Protein AF-A0A936JXN0-F1 (afdb_monomer)

Sequence (140 aa):
MKVDLNNTLEQLDKQDWGEPEYDSYLVKTCHQLRKKTLKDFTIEDLRIMIGQNINLEFLIPLAIEKLKEDILAEGNYYEGDLLNNVLNSEKQYWLSNKTNWQTVCKLFDQNIIRLKEFDTTNEIKSTWFENFKIFTELNP

Solvent-accessible surface area (backbone atoms only — not comparable to full-atom values): 8070 Å² total; per-residue (Å²): 134,86,80,66,43,83,40,23,53,33,69,72,73,68,54,85,78,76,75,70,90,54,92,49,70,66,52,46,48,52,57,52,53,31,72,37,37,53,70,74,57,47,55,40,53,50,30,55,36,35,62,67,55,50,62,48,89,66,46,49,65,54,50,51,56,47,40,70,76,33,64,51,39,47,42,90,84,45,74,23,45,33,48,47,25,64,49,68,34,59,65,70,56,46,67,76,34,54,72,60,44,54,48,52,53,50,52,50,64,77,37,47,64,59,61,70,68,51,95,66,57,68,66,60,44,49,48,50,55,52,38,45,52,59,46,55,64,68,66,122

Nearest PDB structures (foldseek):
  5j5v-assembly2_F  TM=7.865E-01  e=3.272E-03  Escherichia coli 536
  2qtu-assembly1_A  TM=3.443E-01  e=4.410E+00  Homo sapiens
  2z4b-assembly1_A  TM=3.648E-01  e=6.897E+00  Homo sapiens
  2jj3-assembly1_A  TM=3.675E-01  e=7.618E+00  Homo sapiens

Radius of gyration: 15.26 Å; Cα contacts (8 Å, |Δi|>4): 144; chains: 1; bounding box: 41×26×39 Å

Mean predicted aligned error: 3.15 Å

Foldseek 3Di:
DDDDQQDALCRVVVDDPDDQPDPDPLSNLLNVRSRDGNVPDALQSLLSCLLVLHPCVPRLVVLLVVCVVPCQRDHPPGRNSSVLSSLVGDLVVCLVCVVSLVSNLVSCVVCVVVLVPPPDDPVVSVSNVVSSVVSVVSDD

Secondary structure (DSSP, 8-state):
----TTSBHHHHH-----S-SS--HHHHHHHHHHTSBGGG--HHHHHHHHHTT-SHHHHHHHHHHHHHH-TT-B-SSSBTHHHHHHHHS-HHHHHH-HHHHHHHHHHHHHTHHHHHHSSS-HHHHHHHHHHHHHHHTT--

pLDDT: mean 95.49, std 6.0, range [52.44, 98.69]

Structure (mmCIF, N/CA/C/O backbone):
data_AF-A0A936JXN0-F1
#
_entry.id   AF-A0A936JXN0-F1
#
loop_
_atom_site.group_PDB
_atom_site.id
_atom_site.type_symbol
_atom_site.label_atom_id
_atom_site.label_alt_id
_atom_site.label_comp_id
_atom_site.label_asym_id
_atom_site.label_entity_id
_atom_site.label_seq_id
_atom_site.pdbx_PDB_ins_code
_atom_site.Cartn_x
_atom_site.Cartn_y
_atom_site.Cartn_z
_atom_site.occupancy
_atom_site.B_iso_or_equiv
_atom_site.auth_seq_id
_atom_site.auth_comp_id
_atom_site.auth_asym_id
_atom_site.auth_atom_id
_atom_site.pdbx_PDB_model_num
ATOM 1 N N . MET A 1 1 ? 3.089 -4.329 17.789 1.00 52.44 1 MET A N 1
ATOM 2 C CA . MET A 1 1 ? 1.787 -4.844 18.271 1.00 52.44 1 MET A CA 1
ATOM 3 C C . MET A 1 1 ? 1.195 -5.698 17.162 1.00 52.44 1 MET A C 1
ATOM 5 O O . MET A 1 1 ? 1.310 -5.295 16.014 1.00 52.44 1 MET A O 1
ATOM 9 N N . LYS A 1 2 ? 0.648 -6.881 17.460 1.00 68.88 2 LYS A N 1
ATOM 10 C CA . LYS A 1 2 ? -0.028 -7.702 16.445 1.00 68.88 2 LYS A CA 1
ATOM 11 C C . LYS A 1 2 ? -1.466 -7.191 16.327 1.00 68.88 2 LYS A C 1
ATOM 13 O O . LYS A 1 2 ? -2.176 -7.208 17.326 1.00 68.88 2 LYS A O 1
ATOM 18 N N . VAL A 1 3 ? -1.846 -6.673 15.161 1.00 83.12 3 VAL A N 1
ATOM 19 C CA . VAL A 1 3 ? -3.219 -6.216 14.896 1.00 83.12 3 VAL A CA 1
ATOM 20 C C . VAL A 1 3 ? -4.136 -7.440 14.853 1.00 83.12 3 VAL A C 1
ATOM 22 O O . VAL A 1 3 ? -3.798 -8.432 14.204 1.00 83.12 3 VAL A O 1
ATOM 25 N N . ASP A 1 4 ? -5.264 -7.398 15.566 1.00 90.69 4 ASP A N 1
ATOM 26 C CA . ASP A 1 4 ? -6.294 -8.435 15.456 1.00 90.69 4 ASP A CA 1
ATOM 27 C C . ASP A 1 4 ? -7.124 -8.182 14.199 1.00 90.69 4 ASP A C 1
ATOM 29 O O . ASP A 1 4 ? -7.851 -7.193 14.106 1.00 90.69 4 ASP A O 1
ATOM 33 N N . LEU A 1 5 ? -7.002 -9.083 13.225 1.00 92.69 5 LEU A N 1
ATOM 34 C CA . LEU A 1 5 ? -7.662 -8.947 11.931 1.00 92.69 5 LEU A CA 1
ATOM 35 C C . LEU A 1 5 ? -9.182 -9.165 12.005 1.00 92.69 5 LEU A C 1
ATOM 37 O O . LEU A 1 5 ? -9.882 -8.864 11.042 1.00 92.69 5 LEU A O 1
ATOM 41 N N . ASN A 1 6 ? -9.712 -9.682 13.120 1.00 96.19 6 ASN A N 1
ATOM 42 C CA . ASN A 1 6 ? -11.159 -9.798 13.312 1.00 96.19 6 ASN A CA 1
ATOM 43 C C . ASN A 1 6 ? -11.813 -8.479 13.732 1.00 96.19 6 ASN A C 1
ATOM 45 O O . ASN A 1 6 ? -13.038 -8.385 13.676 1.00 96.19 6 ASN A O 1
ATOM 49 N N . ASN A 1 7 ? -11.021 -7.478 14.122 1.00 95.50 7 ASN A N 1
ATOM 50 C CA . ASN A 1 7 ? -11.540 -6.160 14.449 1.00 95.50 7 ASN A CA 1
ATOM 51 C C . ASN A 1 7 ? -11.724 -5.305 13.191 1.00 95.50 7 ASN A C 1
ATOM 53 O O . ASN A 1 7 ? -11.060 -5.496 12.167 1.00 95.50 7 ASN A O 1
ATOM 57 N N . THR A 1 8 ? -12.627 -4.338 13.291 1.00 97.12 8 THR A N 1
ATOM 58 C CA . THR A 1 8 ? -12.785 -3.239 12.336 1.00 97.12 8 THR A CA 1
ATOM 59 C C . THR A 1 8 ? -11.868 -2.072 12.713 1.00 97.12 8 THR A C 1
ATOM 61 O O . THR A 1 8 ? -11.355 -2.015 13.833 1.00 97.12 8 THR A O 1
ATOM 64 N N . LEU A 1 9 ? -11.666 -1.109 11.810 1.00 96.69 9 LEU A N 1
ATOM 65 C CA . LEU A 1 9 ? -10.896 0.097 12.144 1.00 96.69 9 LEU A CA 1
ATOM 66 C C . LEU A 1 9 ? -11.561 0.908 13.259 1.00 96.69 9 LEU A C 1
ATOM 68 O O . LEU A 1 9 ? -10.872 1.342 14.175 1.00 96.69 9 LEU A O 1
ATOM 72 N N . GLU A 1 10 ? -12.890 1.023 13.222 1.00 95.94 10 GLU A N 1
ATOM 73 C CA . GLU A 1 10 ? -13.690 1.697 14.253 1.00 95.94 10 GLU A CA 1
ATOM 74 C C . GLU A 1 10 ? -13.483 1.082 15.647 1.00 95.94 10 GLU A C 1
ATOM 76 O O . GLU A 1 10 ? -13.381 1.787 16.649 1.00 95.94 10 GLU A O 1
ATOM 81 N N . GLN A 1 11 ? -13.358 -0.245 15.730 1.00 95.50 11 GLN A N 1
ATOM 82 C CA . GLN A 1 11 ? -13.068 -0.929 16.992 1.00 95.50 11 GLN A CA 1
ATOM 83 C C . GLN A 1 11 ? -11.622 -0.711 17.458 1.00 95.50 11 GLN A C 1
ATOM 85 O O . GLN A 1 11 ? -11.366 -0.651 18.663 1.00 95.50 11 GLN A O 1
ATOM 90 N N . LEU A 1 12 ? -10.676 -0.619 16.520 1.00 94.38 12 LEU A N 1
ATOM 91 C CA . LEU A 1 12 ? -9.252 -0.465 16.814 1.00 94.38 12 LEU A CA 1
ATOM 92 C C . LEU A 1 12 ? -8.907 0.948 17.294 1.00 94.38 12 LEU A C 1
ATOM 94 O O . LEU A 1 12 ? -8.191 1.082 18.288 1.00 94.38 12 LEU A O 1
ATOM 98 N N . ASP A 1 13 ? -9.426 1.982 16.631 1.00 93.31 13 ASP A N 1
ATOM 99 C CA . ASP A 1 13 ? -9.201 3.380 17.021 1.00 93.31 13 ASP A CA 1
ATOM 100 C C . ASP A 1 13 ? -10.246 3.926 18.005 1.00 93.31 13 ASP A C 1
ATOM 102 O O . ASP A 1 13 ? -10.029 4.980 18.606 1.00 93.31 13 ASP A O 1
ATOM 106 N N . LYS A 1 14 ? -11.335 3.177 18.233 1.00 93.88 14 LYS A N 1
ATOM 107 C CA . LYS A 1 14 ? -12.450 3.526 19.127 1.00 93.88 14 LYS A CA 1
ATOM 108 C C . LYS A 1 14 ? -13.157 4.824 18.724 1.00 93.88 14 LYS A C 1
ATOM 110 O O . LYS A 1 14 ? -13.667 5.534 19.592 1.00 93.88 14 LYS A O 1
ATOM 115 N N . GLN A 1 15 ? -13.180 5.141 17.430 1.00 93.56 15 GLN A N 1
ATOM 116 C CA . GLN A 1 15 ? -13.836 6.329 16.891 1.00 93.56 15 GLN A CA 1
ATOM 117 C C . GLN A 1 15 ? -15.027 5.964 16.008 1.00 93.56 15 GLN A C 1
ATOM 119 O O . GLN A 1 15 ? -14.855 5.554 14.859 1.00 93.56 15 GLN A O 1
ATOM 124 N N . ASP A 1 16 ? -16.233 6.216 16.510 1.00 91.94 16 ASP A N 1
ATOM 125 C CA . ASP A 1 16 ? -17.451 6.178 15.701 1.00 91.94 16 ASP A CA 1
ATOM 126 C C . ASP A 1 16 ? -17.561 7.469 14.874 1.00 91.94 16 ASP A C 1
ATOM 128 O O . ASP A 1 16 ? -17.644 8.570 15.420 1.00 91.94 16 ASP A O 1
ATOM 132 N N . TRP A 1 17 ? -17.516 7.329 13.549 1.00 92.31 17 TRP A N 1
ATOM 133 C CA . TRP A 1 17 ? -17.672 8.447 12.609 1.00 92.31 17 TRP A CA 1
ATOM 13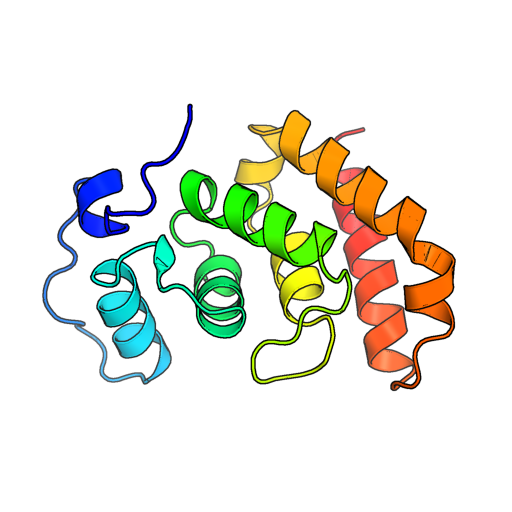4 C C . TRP A 1 17 ? -19.143 8.761 12.307 1.00 92.31 17 TRP A C 1
ATOM 136 O O . TRP A 1 17 ? -19.424 9.738 11.617 1.00 92.31 17 TRP A O 1
ATOM 146 N N . GLY A 1 18 ? -20.080 7.941 12.787 1.00 90.31 18 GLY A N 1
ATOM 147 C CA . GLY A 1 18 ? -21.493 8.053 12.467 1.00 90.31 18 GLY A CA 1
ATOM 148 C C . GLY A 1 18 ? -21.782 7.864 10.975 1.00 90.31 18 GLY A C 1
ATOM 149 O O . GLY A 1 18 ? -21.051 7.191 10.234 1.00 90.31 18 GLY A O 1
ATOM 150 N N . GLU A 1 19 ? -22.892 8.452 10.537 1.00 88.62 19 GLU A N 1
ATOM 151 C CA . GLU A 1 19 ? -23.274 8.479 9.128 1.00 88.62 19 GLU A CA 1
ATOM 152 C C . GLU A 1 19 ? -22.474 9.549 8.367 1.00 88.62 19 GLU A C 1
ATOM 154 O O . GLU A 1 19 ? -22.201 10.619 8.913 1.00 88.62 19 GLU A O 1
ATOM 159 N N . PRO A 1 20 ? -22.086 9.286 7.108 1.00 89.19 20 PRO A N 1
ATOM 160 C CA . PRO A 1 20 ? -21.332 10.241 6.310 1.00 89.19 20 PRO A CA 1
ATOM 161 C C . PRO A 1 20 ? -22.137 11.522 6.066 1.00 89.19 20 PRO A C 1
ATOM 163 O O . PRO A 1 20 ? -23.244 11.484 5.533 1.00 89.19 20 PRO A O 1
ATOM 166 N N . GLU A 1 21 ? -21.546 12.670 6.399 1.00 83.62 21 GLU A N 1
ATOM 167 C CA . GLU A 1 21 ? -22.161 13.988 6.171 1.00 83.62 21 GLU A CA 1
ATOM 168 C C . GLU A 1 21 ? -22.202 14.372 4.683 1.00 83.62 21 GLU A C 1
ATOM 170 O O . GLU A 1 21 ? -23.050 15.155 4.254 1.00 83.62 21 GLU A O 1
ATOM 175 N N . TYR A 1 22 ? -21.290 13.812 3.882 1.00 83.69 22 TYR A N 1
ATOM 176 C CA . TYR A 1 22 ? -21.164 14.093 2.455 1.00 83.69 22 TYR A CA 1
ATOM 177 C C . TYR A 1 22 ? -21.586 12.896 1.611 1.00 83.69 22 TYR A C 1
ATOM 179 O O . TYR A 1 22 ? -21.174 11.761 1.847 1.00 83.69 22 TYR A O 1
ATOM 187 N N . ASP A 1 23 ? -22.327 13.172 0.538 1.00 83.94 23 ASP A N 1
ATOM 188 C CA . ASP A 1 23 ? -22.908 12.132 -0.314 1.00 83.94 23 ASP A CA 1
ATOM 189 C C . ASP A 1 23 ? -21.925 11.530 -1.339 1.00 83.94 23 ASP A C 1
ATOM 191 O O . ASP A 1 23 ? -22.315 10.737 -2.200 1.00 83.94 23 ASP A O 1
ATOM 195 N N . SER A 1 24 ? -20.639 11.892 -1.269 1.00 93.06 24 SER A N 1
ATOM 196 C CA . SER A 1 24 ? -19.648 11.428 -2.238 1.00 93.06 24 SER A CA 1
ATOM 197 C C . SER A 1 24 ? -19.386 9.929 -2.089 1.00 93.06 24 SER A C 1
ATOM 199 O O . SER A 1 24 ? -19.346 9.380 -0.985 1.00 93.06 24 SER A O 1
ATOM 201 N N . TYR A 1 25 ? -19.170 9.260 -3.224 1.00 92.12 25 TYR A N 1
ATOM 202 C CA . TYR A 1 25 ? -18.866 7.830 -3.255 1.00 92.12 25 TYR A CA 1
ATOM 203 C C . TYR A 1 25 ? -17.668 7.479 -2.360 1.00 92.12 25 TYR A C 1
ATOM 205 O O . TYR A 1 25 ? -17.720 6.507 -1.610 1.00 92.12 25 TYR A O 1
ATOM 213 N N . LEU A 1 26 ? -16.616 8.302 -2.393 1.00 94.31 26 LEU A N 1
ATOM 214 C CA . LEU A 1 26 ? -15.395 8.091 -1.617 1.00 94.31 26 LEU A CA 1
ATOM 215 C C . LEU A 1 26 ? -15.646 8.187 -0.108 1.00 94.31 26 LEU A C 1
ATOM 217 O O . LEU A 1 26 ? -15.233 7.296 0.627 1.00 94.31 26 LEU A O 1
ATOM 221 N N . VAL A 1 27 ? -16.376 9.213 0.347 1.00 94.12 27 VAL A N 1
ATOM 222 C CA . VAL A 1 27 ? -16.705 9.381 1.773 1.00 94.12 27 VAL A CA 1
ATOM 223 C C . VAL A 1 27 ? -17.546 8.200 2.261 1.00 94.12 27 VAL A C 1
ATOM 225 O O . VAL A 1 27 ? -17.189 7.563 3.251 1.00 94.12 27 VAL A O 1
ATOM 228 N N . LYS A 1 28 ? -18.598 7.824 1.524 1.00 95.31 28 LYS A N 1
ATOM 229 C CA . LYS A 1 28 ? -19.415 6.644 1.856 1.00 95.31 28 LYS A CA 1
ATOM 230 C C . LYS A 1 28 ? -18.585 5.365 1.924 1.00 95.31 28 LYS A C 1
ATOM 232 O O . LYS A 1 28 ? -18.740 4.590 2.865 1.00 95.31 28 LYS A O 1
ATOM 237 N N . THR A 1 29 ? -17.691 5.165 0.956 1.00 96.38 29 THR A N 1
ATOM 238 C CA . THR A 1 29 ? -16.819 3.986 0.904 1.00 96.38 29 THR A CA 1
ATOM 239 C C . THR A 1 29 ? -15.905 3.937 2.127 1.00 96.38 29 THR A C 1
ATOM 241 O O . THR A 1 29 ? -15.861 2.915 2.804 1.00 96.38 29 THR A O 1
ATOM 244 N N . CYS A 1 30 ? -15.247 5.040 2.494 1.00 97.06 30 CYS A N 1
ATOM 245 C CA . CYS A 1 30 ? -14.395 5.079 3.684 1.00 97.06 30 CYS A CA 1
ATOM 246 C C . CYS A 1 30 ? -15.175 4.785 4.977 1.00 97.06 30 CYS A C 1
ATOM 248 O O . CYS A 1 30 ? -14.714 3.986 5.792 1.00 97.06 30 CYS A O 1
ATOM 250 N N . HIS A 1 31 ? -16.376 5.354 5.149 1.00 96.31 31 HIS A N 1
ATOM 251 C CA . HIS A 1 31 ? -17.231 5.055 6.309 1.00 96.31 31 HIS A CA 1
ATOM 252 C C . HIS A 1 31 ? -17.623 3.571 6.368 1.00 96.31 31 HIS A C 1
ATOM 254 O O . HIS A 1 31 ? -17.575 2.957 7.433 1.00 96.31 31 HIS A O 1
ATOM 260 N N . GLN A 1 32 ? -17.973 2.967 5.230 1.00 96.44 32 GLN A N 1
ATOM 261 C CA . GLN A 1 32 ? -18.305 1.541 5.159 1.00 96.44 32 GLN A CA 1
ATOM 262 C C . GLN A 1 32 ? -17.092 0.656 5.475 1.00 96.44 32 GLN A C 1
ATOM 264 O O . GLN A 1 32 ? -17.207 -0.292 6.252 1.00 96.44 32 GLN A O 1
ATOM 269 N N . LEU A 1 33 ? -15.915 0.982 4.933 1.00 97.81 33 LEU A N 1
ATOM 270 C CA . LEU A 1 33 ? -14.685 0.221 5.163 1.00 97.81 33 LEU A CA 1
ATOM 271 C C . LEU A 1 33 ? -14.208 0.293 6.615 1.00 97.81 33 LEU A C 1
ATOM 273 O O . LEU A 1 33 ? -13.675 -0.693 7.121 1.00 97.81 33 LEU A O 1
ATOM 277 N N . ARG A 1 34 ? -14.468 1.391 7.335 1.00 97.31 34 ARG A N 1
ATOM 278 C CA . ARG A 1 34 ? -14.181 1.469 8.779 1.00 97.31 34 ARG A CA 1
ATOM 279 C C . ARG A 1 34 ? -14.958 0.451 9.616 1.00 97.31 34 ARG A C 1
ATOM 281 O O . ARG A 1 34 ? -14.470 0.060 10.677 1.00 97.31 34 ARG A O 1
ATOM 288 N N . LYS A 1 35 ? -16.114 -0.006 9.122 1.00 96.56 35 LYS A N 1
ATOM 289 C CA . LYS A 1 35 ? -16.991 -1.013 9.747 1.00 96.56 35 LYS A CA 1
ATOM 290 C C . LYS A 1 35 ? -16.741 -2.437 9.231 1.00 96.56 35 LYS A C 1
ATOM 292 O O . LYS A 1 35 ? -17.350 -3.384 9.723 1.00 96.56 35 LYS A O 1
ATOM 297 N N . LYS A 1 36 ? -15.842 -2.612 8.258 1.00 97.56 36 LYS A N 1
ATOM 298 C CA . LYS A 1 36 ? -15.441 -3.915 7.713 1.00 97.56 36 LYS A CA 1
ATOM 299 C C . LYS A 1 36 ? -14.307 -4.511 8.550 1.00 97.56 36 LYS A C 1
ATOM 301 O O . LYS A 1 36 ? -13.437 -3.779 9.021 1.00 97.56 36 LYS A O 1
ATOM 306 N N . THR A 1 37 ? -14.305 -5.830 8.760 1.00 97.19 37 THR A N 1
ATOM 307 C CA . THR A 1 37 ? -13.210 -6.474 9.505 1.00 97.19 37 THR A CA 1
ATOM 308 C C . THR A 1 37 ? -11.943 -6.518 8.662 1.00 97.19 37 THR A C 1
ATOM 310 O O . THR A 1 37 ? -12.006 -6.743 7.453 1.00 97.19 37 THR A O 1
ATOM 313 N N . LEU A 1 38 ? -10.784 -6.314 9.288 1.00 97.19 38 LEU A N 1
ATOM 314 C CA . LEU A 1 38 ? -9.514 -6.197 8.568 1.00 97.19 38 LEU A CA 1
ATOM 315 C C . LEU A 1 38 ? -9.116 -7.460 7.789 1.00 97.19 38 LEU A C 1
ATOM 317 O O . LEU A 1 38 ? -8.458 -7.354 6.759 1.00 97.19 38 LEU A O 1
ATOM 321 N N . LYS A 1 39 ? -9.524 -8.654 8.231 1.00 96.12 39 LYS A N 1
ATOM 322 C CA . LYS A 1 39 ? -9.296 -9.911 7.491 1.00 96.12 39 LYS A CA 1
ATOM 323 C C . LYS A 1 39 ? -10.019 -9.959 6.142 1.00 96.12 39 LYS A C 1
ATOM 325 O O . LYS A 1 39 ? -9.590 -10.701 5.266 1.00 96.12 39 LYS A O 1
ATOM 330 N N . ASP A 1 40 ? -11.094 -9.185 5.990 1.00 97.44 40 ASP A N 1
ATOM 331 C CA . ASP A 1 40 ? -11.912 -9.158 4.778 1.00 97.44 40 ASP A CA 1
ATOM 332 C C . ASP A 1 40 ? -11.481 -8.032 3.822 1.00 97.44 40 ASP A C 1
ATOM 334 O O . ASP A 1 40 ? -12.084 -7.871 2.756 1.00 97.44 40 ASP A O 1
ATOM 338 N N . PHE A 1 41 ? -10.481 -7.219 4.193 1.00 98.12 41 PHE A N 1
ATOM 339 C CA . PHE A 1 41 ? -9.976 -6.148 3.336 1.00 98.12 41 PHE A CA 1
ATOM 340 C C . PHE A 1 41 ? -9.368 -6.723 2.057 1.00 98.12 41 PHE A C 1
ATOM 342 O O . PHE A 1 41 ? -8.485 -7.582 2.079 1.00 98.12 41 PHE A O 1
ATOM 349 N N . THR A 1 42 ? -9.843 -6.204 0.933 1.00 98.19 42 THR A N 1
ATOM 350 C CA . THR A 1 42 ? -9.279 -6.456 -0.390 1.00 98.19 42 THR A CA 1
ATOM 351 C C . THR A 1 42 ? -8.090 -5.529 -0.656 1.00 98.19 42 THR A C 1
ATOM 353 O O . THR A 1 42 ? -7.831 -4.591 0.104 1.00 98.19 42 THR A O 1
ATOM 356 N N . ILE A 1 43 ? -7.364 -5.770 -1.753 1.00 98.50 43 ILE A N 1
ATOM 357 C CA . ILE A 1 43 ? -6.302 -4.859 -2.205 1.00 98.50 43 ILE A CA 1
ATOM 358 C C . ILE A 1 43 ? -6.888 -3.473 -2.502 1.00 98.50 43 ILE A C 1
ATOM 360 O O . ILE A 1 43 ? -6.305 -2.472 -2.092 1.00 98.50 43 ILE A O 1
ATOM 364 N N . GLU A 1 44 ? -8.075 -3.408 -3.114 1.00 98.44 44 GLU A N 1
ATOM 365 C CA . GLU A 1 44 ? -8.758 -2.137 -3.373 1.00 98.44 44 GLU A CA 1
ATOM 366 C C . GLU A 1 44 ? -9.132 -1.405 -2.081 1.00 98.44 44 GLU A C 1
ATOM 368 O O . GLU A 1 44 ? -8.928 -0.196 -1.981 1.00 98.44 44 GLU A O 1
ATOM 373 N N . ASP A 1 45 ? -9.622 -2.118 -1.064 1.00 98.50 45 ASP A N 1
ATOM 374 C CA . ASP A 1 45 ? -9.968 -1.495 0.219 1.00 98.50 45 ASP A CA 1
ATOM 375 C C . ASP A 1 45 ? -8.730 -0.863 0.871 1.00 98.50 45 ASP A C 1
ATOM 377 O O . ASP A 1 45 ? -8.781 0.270 1.358 1.00 98.50 45 ASP A O 1
ATOM 381 N N . LEU A 1 46 ? -7.595 -1.574 0.841 1.00 98.50 46 LEU A N 1
ATOM 382 C CA . LEU A 1 46 ? -6.311 -1.053 1.311 1.00 98.50 46 LEU A CA 1
ATOM 383 C C . LEU A 1 46 ? -5.877 0.157 0.482 1.00 98.50 46 LEU A C 1
ATOM 385 O O . LEU A 1 46 ? -5.523 1.186 1.057 1.00 98.50 46 LEU A O 1
ATOM 389 N N . ARG A 1 47 ? -5.944 0.060 -0.850 1.00 98.38 47 ARG A N 1
ATOM 390 C CA . ARG A 1 47 ? -5.575 1.138 -1.771 1.00 98.38 47 ARG A CA 1
ATOM 391 C C . ARG A 1 47 ? -6.377 2.403 -1.477 1.00 98.38 47 ARG A C 1
ATOM 393 O O . ARG A 1 47 ? -5.772 3.459 -1.299 1.00 98.38 47 ARG A O 1
ATOM 400 N N . ILE A 1 48 ? -7.705 2.307 -1.384 1.00 98.19 48 ILE A N 1
ATOM 401 C CA . ILE A 1 48 ? -8.591 3.444 -1.099 1.00 98.19 48 ILE A CA 1
ATOM 402 C C . ILE A 1 48 ? -8.225 4.074 0.245 1.00 98.19 48 ILE A C 1
ATOM 404 O O . ILE A 1 48 ? -7.952 5.272 0.310 1.00 98.19 48 ILE A O 1
ATOM 408 N N . MET A 1 49 ? -8.188 3.278 1.314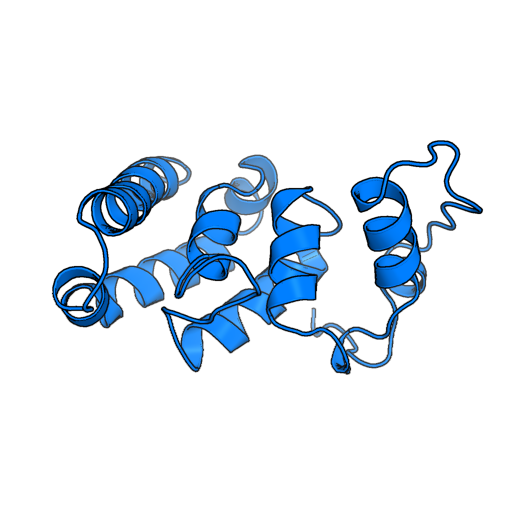 1.00 98.44 49 MET A N 1
ATOM 409 C CA . MET A 1 49 ? -8.036 3.798 2.675 1.00 98.44 49 MET A CA 1
ATOM 410 C C . MET A 1 49 ? -6.645 4.390 2.926 1.00 98.44 49 MET A C 1
ATOM 412 O O . MET A 1 49 ? -6.534 5.459 3.528 1.00 98.44 49 MET A O 1
ATOM 416 N N . ILE A 1 50 ? -5.588 3.757 2.404 1.00 98.56 50 ILE A N 1
ATOM 417 C CA . ILE A 1 50 ? -4.217 4.286 2.457 1.00 98.56 50 ILE A CA 1
ATOM 418 C C . ILE A 1 50 ? -4.098 5.553 1.610 1.00 98.56 50 ILE A C 1
ATOM 420 O O . ILE A 1 50 ? -3.487 6.520 2.055 1.00 98.56 50 ILE A O 1
ATOM 424 N N . GLY A 1 51 ? -4.732 5.595 0.433 1.00 97.81 51 GLY A N 1
ATOM 425 C CA . GLY A 1 51 ? -4.770 6.794 -0.408 1.00 97.81 51 GLY A CA 1
ATOM 426 C C . GLY A 1 51 ? -5.464 7.987 0.260 1.00 97.81 51 GLY A C 1
ATOM 427 O O . GLY A 1 51 ? -5.174 9.130 -0.077 1.00 97.81 51 GLY A O 1
ATOM 428 N N . GLN A 1 52 ? -6.351 7.733 1.227 1.00 97.88 52 GLN A N 1
ATOM 429 C CA . GLN A 1 52 ? -6.970 8.757 2.078 1.00 97.88 52 GLN A CA 1
ATOM 430 C C . GLN A 1 52 ? -6.216 9.000 3.398 1.00 97.88 52 GLN A C 1
ATOM 432 O O . GLN A 1 52 ? -6.665 9.799 4.215 1.00 97.88 52 GLN A O 1
ATOM 437 N N . ASN A 1 53 ? -5.077 8.337 3.619 1.00 98.19 53 ASN A N 1
ATOM 438 C CA . ASN A 1 53 ? -4.287 8.390 4.854 1.00 98.19 53 ASN A CA 1
ATOM 439 C C . ASN A 1 53 ? -5.058 7.979 6.123 1.00 98.19 53 ASN A C 1
ATOM 441 O O . ASN A 1 53 ? -4.753 8.430 7.224 1.00 98.19 53 ASN A O 1
ATOM 445 N N . ILE A 1 54 ? -6.049 7.096 5.992 1.00 97.62 54 ILE A N 1
ATOM 446 C CA . ILE A 1 54 ? -6.886 6.665 7.115 1.00 97.62 54 ILE A CA 1
ATOM 447 C C . ILE A 1 54 ? -6.221 5.481 7.824 1.00 97.62 54 ILE A C 1
ATOM 449 O O . ILE A 1 54 ? -5.930 4.463 7.200 1.00 97.62 54 ILE A O 1
ATOM 453 N N . ASN A 1 55 ? -6.011 5.598 9.141 1.00 96.69 55 ASN A N 1
ATOM 454 C CA . ASN A 1 55 ? -5.540 4.515 10.017 1.00 96.69 55 ASN A CA 1
ATOM 455 C C . ASN A 1 55 ? -4.289 3.767 9.500 1.00 96.69 55 ASN A C 1
ATOM 457 O O . ASN A 1 55 ? -4.192 2.538 9.589 1.00 96.69 55 ASN A O 1
ATOM 461 N N . LEU A 1 56 ? -3.304 4.505 8.976 1.00 97.81 56 LEU A N 1
ATOM 462 C CA . LEU A 1 56 ? -2.082 3.943 8.379 1.00 97.81 56 LEU A CA 1
ATOM 463 C C . LEU A 1 56 ? -1.325 2.982 9.314 1.00 97.81 56 LEU A C 1
ATOM 465 O O . LEU A 1 56 ? -0.744 1.997 8.862 1.00 97.81 56 LEU A O 1
ATOM 469 N N . GLU A 1 57 ? -1.385 3.218 10.625 1.00 96.25 57 GLU A N 1
ATOM 470 C CA . GLU A 1 57 ? -0.838 2.344 11.675 1.00 96.25 57 GLU A CA 1
ATOM 471 C C . GLU A 1 57 ? -1.347 0.905 11.644 1.00 96.25 57 GLU A C 1
ATOM 473 O O . GLU A 1 57 ? -0.582 -0.016 11.945 1.00 96.25 57 GLU A O 1
ATOM 478 N N . PHE A 1 58 ? -2.593 0.703 11.220 1.00 96.56 58 PHE A N 1
ATOM 479 C CA . PHE A 1 58 ? -3.180 -0.618 11.059 1.00 96.56 58 PHE A CA 1
ATOM 480 C C . PHE A 1 58 ? -3.068 -1.111 9.622 1.00 96.56 58 PHE A C 1
ATOM 482 O O . PHE A 1 58 ? -2.838 -2.296 9.422 1.00 96.56 58 PHE A O 1
ATOM 489 N N . LEU A 1 59 ? -3.194 -0.234 8.623 1.00 98.06 59 LEU A N 1
ATOM 490 C CA . LEU A 1 59 ? -3.328 -0.660 7.226 1.00 98.06 59 LEU A CA 1
ATOM 491 C C . LEU A 1 59 ? -2.002 -0.870 6.493 1.00 98.06 59 LEU A C 1
ATOM 493 O O . LEU A 1 59 ? -1.904 -1.785 5.677 1.00 98.06 59 LEU A O 1
ATOM 497 N N . ILE A 1 60 ? -0.961 -0.089 6.790 1.00 98.25 60 ILE A N 1
ATOM 498 C CA . ILE A 1 60 ? 0.343 -0.257 6.133 1.00 98.25 60 ILE A CA 1
ATOM 499 C C . ILE A 1 60 ? 0.959 -1.638 6.407 1.00 98.25 60 ILE A C 1
ATOM 501 O O . ILE A 1 60 ? 1.424 -2.258 5.450 1.00 98.25 60 ILE A O 1
ATOM 505 N N . PRO A 1 61 ? 0.951 -2.183 7.643 1.00 97.38 61 PRO A N 1
ATOM 506 C CA . PRO A 1 61 ? 1.432 -3.543 7.871 1.00 97.38 61 PRO A CA 1
ATOM 507 C C . PRO A 1 61 ? 0.711 -4.589 7.009 1.00 97.38 61 PRO A C 1
ATOM 509 O O . PRO A 1 61 ? 1.357 -5.493 6.493 1.00 97.38 61 PRO A O 1
ATOM 512 N N . LEU A 1 62 ? -0.602 -4.448 6.804 1.00 97.75 62 LEU A N 1
ATOM 513 C CA . LEU A 1 62 ? -1.391 -5.356 5.962 1.00 97.75 62 LEU A CA 1
ATOM 514 C C . LEU A 1 62 ? -1.032 -5.198 4.482 1.00 97.75 62 LEU A C 1
ATOM 516 O O . LEU A 1 62 ? -0.844 -6.195 3.788 1.00 97.75 62 LEU A O 1
ATOM 520 N N . ALA A 1 63 ? -0.886 -3.958 4.008 1.00 98.44 63 ALA A N 1
ATOM 521 C CA . ALA A 1 63 ? -0.451 -3.682 2.644 1.00 98.44 63 ALA A CA 1
ATOM 522 C C . ALA A 1 63 ? 0.954 -4.231 2.368 1.00 98.44 63 ALA A C 1
ATOM 524 O O . ALA A 1 63 ? 1.181 -4.798 1.307 1.00 98.44 63 ALA A O 1
ATOM 525 N N . ILE A 1 64 ? 1.875 -4.149 3.333 1.00 98.62 64 ILE A N 1
ATOM 526 C CA . ILE A 1 64 ? 3.205 -4.764 3.232 1.00 98.62 64 ILE A CA 1
ATOM 527 C C . ILE A 1 64 ? 3.101 -6.282 3.042 1.00 98.62 64 ILE A C 1
ATOM 529 O O . ILE A 1 64 ? 3.835 -6.827 2.222 1.00 98.62 64 ILE A O 1
ATOM 533 N N . GLU A 1 65 ? 2.207 -6.975 3.757 1.00 97.94 65 GLU A N 1
ATOM 534 C CA . GLU A 1 65 ? 2.008 -8.416 3.543 1.00 97.94 65 GLU A CA 1
ATOM 535 C C . GLU A 1 65 ? 1.478 -8.717 2.133 1.00 97.94 65 GLU A C 1
ATOM 537 O O . GLU A 1 65 ? 1.956 -9.650 1.494 1.00 97.94 65 GLU A O 1
ATOM 542 N N . LYS A 1 66 ? 0.584 -7.882 1.590 1.00 98.25 66 LYS A N 1
ATOM 543 C CA . LYS A 1 66 ? 0.123 -8.014 0.196 1.00 98.25 66 LYS A CA 1
ATOM 544 C C . LYS A 1 66 ? 1.214 -7.726 -0.830 1.00 98.25 66 LYS A C 1
ATOM 546 O O . LYS A 1 66 ? 1.364 -8.485 -1.779 1.00 98.25 66 LYS A O 1
ATOM 551 N N . LEU A 1 67 ? 2.041 -6.711 -0.596 1.00 98.69 67 LEU A N 1
ATOM 552 C CA . LEU A 1 67 ? 3.166 -6.367 -1.468 1.00 98.69 67 LEU A CA 1
ATOM 553 C C . LEU A 1 67 ? 4.320 -7.382 -1.402 1.00 98.69 67 LEU A C 1
ATOM 555 O O . LEU A 1 67 ? 5.114 -7.474 -2.336 1.00 98.69 67 LEU A O 1
ATOM 559 N N . LYS A 1 68 ? 4.426 -8.155 -0.313 1.00 98.44 68 LYS A N 1
ATOM 560 C CA . LYS A 1 68 ? 5.327 -9.317 -0.227 1.00 98.44 68 LYS A CA 1
ATOM 561 C C . LYS A 1 68 ? 4.860 -10.473 -1.108 1.00 98.44 68 LYS A C 1
ATOM 563 O O . LYS A 1 68 ? 5.708 -11.170 -1.657 1.00 98.44 68 LYS A O 1
ATOM 568 N N . GLU A 1 69 ? 3.548 -10.697 -1.191 1.00 98.06 69 GLU A N 1
ATOM 569 C CA . GLU A 1 69 ? 2.948 -11.715 -2.063 1.00 98.06 69 GLU A CA 1
ATOM 570 C C . GLU A 1 69 ? 3.092 -11.306 -3.538 1.00 98.06 69 GLU A C 1
ATOM 572 O O . GLU A 1 69 ? 3.568 -12.098 -4.352 1.00 98.06 69 GLU A O 1
ATOM 577 N N . ASP A 1 70 ? 2.748 -10.057 -3.865 1.00 98.19 70 ASP A N 1
ATOM 578 C CA . ASP A 1 70 ? 2.964 -9.462 -5.182 1.00 98.19 70 ASP A CA 1
ATOM 579 C C . ASP A 1 70 ? 3.215 -7.952 -5.079 1.00 98.19 70 ASP A C 1
ATOM 581 O O . ASP A 1 70 ? 2.345 -7.181 -4.681 1.00 98.19 70 ASP A O 1
ATOM 585 N N . ILE A 1 71 ? 4.400 -7.505 -5.498 1.00 98.50 71 ILE A N 1
ATOM 586 C CA . ILE A 1 71 ? 4.758 -6.080 -5.532 1.00 98.50 71 ILE A CA 1
ATOM 587 C C . ILE A 1 71 ? 3.867 -5.261 -6.484 1.00 98.50 71 ILE A C 1
ATOM 589 O O . ILE A 1 71 ? 3.734 -4.051 -6.313 1.00 98.50 71 ILE A O 1
ATOM 593 N N . LEU A 1 72 ? 3.264 -5.925 -7.476 1.00 98.19 72 LEU A N 1
ATOM 594 C CA . LEU A 1 72 ? 2.323 -5.370 -8.447 1.00 98.19 72 LEU A CA 1
ATOM 595 C C . LEU A 1 72 ? 0.864 -5.629 -8.042 1.00 98.19 72 LEU A C 1
ATOM 597 O O . LEU A 1 72 ? -0.017 -5.571 -8.895 1.00 98.19 72 LEU A O 1
ATOM 601 N N . ALA A 1 73 ? 0.600 -5.918 -6.760 1.00 98.19 73 ALA A N 1
ATOM 602 C CA . ALA A 1 73 ? -0.751 -6.094 -6.233 1.00 98.19 73 ALA A CA 1
ATOM 603 C C . ALA A 1 73 ? -1.692 -4.992 -6.745 1.00 98.19 73 ALA A C 1
ATOM 605 O O . ALA A 1 73 ? -1.438 -3.799 -6.550 1.00 98.19 73 ALA A O 1
ATOM 606 N N . GLU A 1 74 ? -2.756 -5.429 -7.412 1.00 96.75 74 GLU A N 1
ATOM 607 C CA . GLU A 1 74 ? -3.730 -4.585 -8.094 1.00 96.75 74 GLU A CA 1
ATOM 608 C C . GLU A 1 74 ? -4.988 -4.427 -7.241 1.00 96.75 74 GLU A C 1
ATOM 610 O O . GLU A 1 74 ? -5.563 -5.408 -6.758 1.00 96.75 74 GLU A O 1
ATOM 615 N N . GLY A 1 75 ? -5.407 -3.181 -7.042 1.00 92.69 75 GLY A N 1
ATOM 616 C CA . GLY A 1 75 ? -6.762 -2.839 -6.643 1.00 92.69 75 GLY A CA 1
ATOM 617 C C . GLY A 1 75 ? -7.690 -2.882 -7.852 1.00 92.69 75 GLY A C 1
ATOM 618 O O . GLY A 1 75 ? -7.814 -3.901 -8.520 1.00 92.69 75 GLY A O 1
ATOM 619 N N . ASN A 1 76 ? -8.361 -1.766 -8.123 1.00 94.00 76 ASN A N 1
ATOM 620 C CA . ASN A 1 76 ? -9.254 -1.624 -9.273 1.00 94.00 76 ASN A CA 1
ATOM 621 C C . ASN A 1 76 ? -8.780 -0.561 -10.280 1.00 94.00 76 ASN A C 1
ATOM 623 O O . ASN A 1 76 ? -9.598 -0.083 -11.072 1.00 94.00 76 ASN A O 1
ATOM 627 N N . TYR A 1 77 ? -7.521 -0.105 -10.216 1.00 88.12 77 TYR A N 1
ATOM 628 C CA . TYR A 1 77 ? -7.037 0.980 -11.075 1.00 88.12 77 TYR A CA 1
ATOM 629 C C . TYR A 1 77 ? -5.965 0.536 -12.076 1.00 88.12 77 TYR A C 1
ATOM 631 O O . TYR A 1 77 ? -6.153 0.748 -13.273 1.00 88.12 77 TYR A O 1
ATOM 639 N N . TYR A 1 78 ? -4.859 -0.043 -11.601 1.00 94.62 78 TYR A N 1
ATOM 640 C CA . TYR A 1 78 ? -3.811 -0.669 -12.424 1.00 94.62 78 TYR A CA 1
ATOM 641 C C . TYR A 1 78 ? -2.878 -1.519 -11.547 1.00 94.62 78 TYR A C 1
ATOM 643 O O . TYR A 1 78 ? -2.762 -1.276 -10.344 1.00 94.62 78 TYR A O 1
ATOM 651 N N . GLU A 1 79 ? -2.170 -2.490 -12.122 1.00 97.56 79 GLU A N 1
ATOM 652 C CA . GLU A 1 79 ? -1.253 -3.363 -11.380 1.00 97.56 79 GLU A CA 1
ATOM 653 C C . GLU A 1 79 ? -0.150 -2.553 -10.703 1.00 97.56 79 GLU A C 1
ATOM 655 O O . GLU A 1 79 ? 0.594 -1.860 -11.382 1.00 97.56 79 GLU A O 1
ATOM 660 N N . GLY A 1 80 ? -0.012 -2.637 -9.378 1.00 97.38 80 GLY A N 1
ATOM 661 C CA . GLY A 1 80 ? 0.932 -1.819 -8.606 1.00 97.38 80 GLY A CA 1
ATOM 662 C C . GLY A 1 80 ? 0.356 -0.490 -8.103 1.00 97.38 80 GLY A C 1
ATOM 663 O O . GLY A 1 80 ? 1.087 0.332 -7.541 1.00 97.38 80 GLY A O 1
ATOM 664 N N . ASP A 1 81 ? -0.948 -0.258 -8.249 1.00 97.81 81 ASP A N 1
ATOM 665 C CA . ASP A 1 81 ? -1.630 0.903 -7.674 1.00 97.81 81 ASP A CA 1
ATOM 666 C C . ASP A 1 81 ? -1.610 0.917 -6.130 1.00 97.81 81 ASP A C 1
ATOM 668 O O . ASP A 1 81 ? -1.516 1.992 -5.526 1.00 97.81 81 ASP A O 1
ATOM 672 N N . LEU A 1 82 ? -1.599 -0.250 -5.470 1.00 98.62 82 LEU A N 1
ATOM 673 C CA . LEU A 1 82 ? -1.402 -0.345 -4.023 1.00 98.62 82 LEU A CA 1
ATOM 674 C C . LEU A 1 82 ? -0.008 0.155 -3.631 1.00 98.62 82 LEU A C 1
ATOM 676 O O . LEU A 1 82 ? 0.109 0.969 -2.713 1.00 98.62 82 LEU A O 1
ATOM 680 N N . LEU A 1 83 ? 1.040 -0.297 -4.333 1.00 98.69 83 LEU A N 1
ATOM 681 C CA . LEU A 1 83 ? 2.410 0.170 -4.104 1.00 98.69 83 LEU A CA 1
ATOM 682 C C . LEU A 1 83 ? 2.476 1.690 -4.243 1.00 98.69 83 LEU A C 1
ATOM 684 O O . LEU A 1 83 ? 3.042 2.367 -3.386 1.00 98.69 83 LEU A O 1
ATOM 688 N N . ASN A 1 84 ? 1.846 2.232 -5.285 1.00 98.31 84 ASN A N 1
ATOM 689 C CA . ASN A 1 84 ? 1.816 3.666 -5.510 1.00 98.31 84 ASN A CA 1
ATOM 690 C C . ASN A 1 84 ? 1.193 4.435 -4.332 1.00 98.31 84 ASN A C 1
ATOM 692 O O . ASN A 1 84 ? 1.761 5.433 -3.886 1.00 98.31 84 ASN A O 1
ATOM 696 N N . ASN A 1 85 ? 0.067 3.968 -3.786 1.00 98.38 85 ASN A N 1
ATOM 697 C CA . ASN A 1 85 ? -0.559 4.622 -2.633 1.00 98.38 85 ASN A CA 1
ATOM 698 C C . ASN A 1 85 ? 0.257 4.461 -1.344 1.00 98.38 85 ASN A C 1
ATOM 700 O O . ASN A 1 85 ? 0.315 5.398 -0.553 1.00 98.38 85 ASN A O 1
ATOM 704 N N . VAL A 1 86 ? 0.935 3.326 -1.148 1.00 98.69 86 VAL A N 1
ATOM 705 C CA . VAL A 1 86 ? 1.857 3.129 -0.017 1.00 98.69 86 VAL A CA 1
ATOM 706 C C . VAL A 1 86 ? 3.027 4.116 -0.082 1.00 98.69 86 VAL A C 1
ATOM 708 O O . VAL A 1 86 ? 3.344 4.748 0.922 1.00 98.69 86 VAL A O 1
ATOM 711 N N . LEU A 1 87 ? 3.641 4.305 -1.254 1.00 98.62 87 LEU A N 1
ATOM 712 C CA . LEU A 1 87 ? 4.765 5.236 -1.423 1.00 98.62 87 LEU A CA 1
ATOM 713 C C . LEU A 1 87 ? 4.365 6.708 -1.219 1.00 98.62 87 LEU A C 1
ATOM 715 O O . LEU A 1 87 ? 5.194 7.512 -0.798 1.00 98.62 87 LEU A O 1
ATOM 719 N N . ASN A 1 88 ? 3.106 7.059 -1.493 1.00 98.19 88 ASN A N 1
ATOM 720 C CA . ASN A 1 88 ? 2.587 8.427 -1.374 1.00 98.19 88 ASN A CA 1
ATOM 721 C C . ASN A 1 88 ? 1.830 8.708 -0.068 1.00 98.19 88 ASN A C 1
ATOM 723 O O . ASN A 1 88 ? 1.343 9.827 0.117 1.00 98.19 88 ASN A O 1
ATOM 727 N N . SER A 1 89 ? 1.705 7.727 0.829 1.00 98.19 89 SER A N 1
ATOM 728 C CA . SER A 1 89 ? 0.976 7.928 2.080 1.00 98.19 89 SER A CA 1
ATOM 729 C C . SER A 1 89 ? 1.700 8.911 3.009 1.00 98.19 89 SER A C 1
ATOM 731 O O . SER A 1 89 ? 2.876 9.240 2.834 1.00 98.19 89 SER A O 1
ATOM 733 N N . GLU A 1 90 ? 0.990 9.381 4.030 1.00 97.81 90 GLU A N 1
ATOM 734 C CA . GLU A 1 90 ? 1.412 10.491 4.877 1.00 97.81 90 GLU A CA 1
ATOM 735 C C . GLU A 1 90 ? 2.831 10.323 5.443 1.00 97.81 90 GLU A C 1
ATOM 737 O O . GLU A 1 90 ? 3.160 9.352 6.127 1.00 97.81 90 GLU A O 1
ATOM 742 N N . LYS A 1 91 ? 3.678 11.331 5.210 1.00 96.69 91 LYS A N 1
ATOM 743 C CA . LYS A 1 91 ? 5.095 11.328 5.610 1.00 96.69 91 LYS A CA 1
ATOM 744 C C . LYS A 1 91 ? 5.285 11.109 7.112 1.00 96.69 91 LYS A C 1
ATOM 746 O O . LYS A 1 91 ? 6.218 10.416 7.515 1.00 96.69 91 LYS A O 1
ATOM 751 N N . GLN A 1 92 ? 4.398 11.675 7.934 1.00 96.44 92 GLN A N 1
ATOM 752 C CA . GLN A 1 92 ? 4.476 11.576 9.391 1.00 96.44 92 GLN A CA 1
ATOM 753 C C . GLN A 1 92 ? 4.430 10.121 9.869 1.00 96.44 92 GLN A C 1
ATOM 755 O O . GLN A 1 92 ? 5.170 9.751 10.782 1.00 96.44 92 GLN A O 1
ATOM 760 N N . TYR A 1 93 ? 3.633 9.276 9.208 1.00 97.19 93 TYR A N 1
ATOM 761 C CA . TYR A 1 93 ? 3.592 7.849 9.497 1.00 97.19 93 TYR A CA 1
ATOM 762 C C . TYR A 1 93 ? 4.974 7.201 9.325 1.00 97.19 93 TYR A C 1
ATOM 764 O O . TYR A 1 93 ? 5.451 6.503 10.224 1.00 97.19 93 TYR A O 1
ATOM 772 N N . TRP A 1 94 ? 5.645 7.464 8.202 1.00 97.75 94 TRP A N 1
ATOM 773 C CA . TRP A 1 94 ? 6.936 6.857 7.863 1.00 97.75 94 TRP A CA 1
ATOM 774 C C . TRP A 1 94 ? 8.090 7.351 8.733 1.00 97.75 94 TRP A C 1
ATOM 776 O O . TRP A 1 94 ? 8.986 6.570 9.055 1.00 97.75 94 TRP A O 1
ATOM 786 N N . LEU A 1 95 ? 8.054 8.613 9.165 1.00 95.56 95 LEU A N 1
ATOM 787 C CA . LEU A 1 95 ? 9.019 9.163 10.123 1.00 95.56 95 LEU A CA 1
ATOM 788 C C . LEU A 1 95 ? 8.930 8.462 11.487 1.00 95.56 95 LEU A C 1
ATOM 790 O O . LEU A 1 95 ? 9.948 8.231 12.143 1.00 95.56 95 LEU A O 1
ATOM 794 N N . SER A 1 96 ? 7.718 8.090 11.906 1.00 95.06 96 SER A N 1
ATOM 795 C CA . SER A 1 96 ? 7.473 7.398 13.175 1.00 95.06 96 SER A CA 1
ATOM 796 C C . SER A 1 96 ? 7.599 5.868 13.086 1.00 95.06 96 SER A C 1
ATOM 798 O O . SER A 1 96 ? 7.776 5.221 14.115 1.00 95.06 96 SER A O 1
ATOM 800 N N . ASN A 1 97 ? 7.559 5.273 11.886 1.00 95.81 97 ASN A N 1
ATOM 801 C CA . ASN A 1 97 ? 7.536 3.817 11.674 1.00 95.81 97 ASN A CA 1
ATOM 802 C C . ASN A 1 97 ? 8.696 3.324 10.790 1.00 95.81 97 ASN A C 1
ATOM 804 O O . ASN A 1 97 ? 8.493 2.680 9.756 1.00 95.81 97 ASN A O 1
ATOM 808 N N . LYS A 1 98 ? 9.936 3.578 11.228 1.00 95.81 98 LYS A N 1
ATOM 809 C CA . LYS A 1 98 ? 11.159 3.265 10.462 1.00 95.81 98 LYS A CA 1
ATOM 810 C C . LYS A 1 98 ? 11.281 1.805 10.016 1.00 95.81 98 LYS A C 1
ATOM 812 O O . LYS A 1 98 ? 11.743 1.553 8.910 1.00 95.81 98 LYS A O 1
ATOM 817 N N . THR A 1 99 ? 10.842 0.841 10.825 1.00 96.69 99 THR A N 1
ATOM 818 C CA . THR A 1 99 ? 10.891 -0.587 10.456 1.00 96.69 99 THR A CA 1
ATOM 819 C C . THR A 1 99 ? 10.025 -0.899 9.233 1.00 96.69 99 THR A C 1
ATOM 821 O O . THR A 1 99 ? 10.444 -1.646 8.346 1.00 96.69 99 THR A O 1
ATOM 824 N N . ASN A 1 100 ? 8.829 -0.310 9.153 1.00 97.38 100 ASN A N 1
ATOM 825 C CA . ASN A 1 100 ? 7.951 -0.489 7.997 1.00 97.38 100 ASN A CA 1
ATOM 826 C C . ASN A 1 100 ? 8.523 0.229 6.776 1.00 97.38 100 ASN A C 1
ATOM 828 O O . ASN A 1 100 ? 8.541 -0.356 5.698 1.00 97.38 100 ASN A O 1
ATOM 832 N N . TRP A 1 101 ? 9.068 1.436 6.957 1.00 98.44 101 TRP A N 1
ATOM 833 C CA . TRP A 1 101 ? 9.769 2.157 5.891 1.00 98.44 101 TRP A CA 1
ATOM 834 C C . TRP A 1 101 ? 10.917 1.318 5.301 1.00 98.44 101 TRP A C 1
ATOM 836 O O . TRP A 1 101 ? 10.938 1.064 4.100 1.00 98.44 101 TRP A O 1
ATOM 846 N N . GLN A 1 102 ? 11.801 0.769 6.147 1.00 98.19 102 GLN A N 1
ATOM 847 C CA . GLN A 1 102 ? 12.895 -0.118 5.719 1.00 98.19 102 GLN A CA 1
ATOM 848 C C . GLN A 1 102 ? 12.381 -1.358 4.978 1.00 98.19 102 GLN A C 1
ATOM 850 O O . GLN A 1 102 ? 13.001 -1.815 4.018 1.00 98.19 102 GLN A O 1
ATOM 855 N N . THR A 1 103 ? 11.249 -1.908 5.423 1.00 98.38 103 THR A N 1
ATOM 856 C CA . THR A 1 103 ? 10.628 -3.072 4.785 1.00 98.38 103 THR A CA 1
ATOM 857 C C . THR A 1 103 ? 10.143 -2.735 3.378 1.00 98.38 103 THR A C 1
ATOM 859 O O . THR A 1 103 ? 10.431 -3.493 2.458 1.00 98.38 103 THR A O 1
ATOM 862 N N . VAL A 1 104 ? 9.473 -1.595 3.191 1.00 98.56 104 VAL A N 1
ATOM 863 C CA . VAL A 1 104 ? 9.022 -1.138 1.866 1.00 98.56 104 VAL A CA 1
ATOM 864 C C . VAL A 1 104 ? 10.211 -0.857 0.948 1.00 98.56 104 VAL A C 1
ATOM 866 O O . VAL A 1 104 ? 10.208 -1.340 -0.182 1.00 98.56 104 VAL A O 1
ATOM 869 N N . CYS A 1 105 ? 11.261 -0.182 1.434 1.00 98.56 105 CYS A N 1
ATOM 870 C CA . CYS A 1 105 ? 12.487 0.037 0.656 1.00 98.56 105 CYS A CA 1
ATOM 871 C C . CYS A 1 105 ? 13.096 -1.277 0.169 1.00 98.56 105 CYS A C 1
ATOM 873 O O . CYS A 1 105 ? 13.330 -1.460 -1.023 1.00 98.56 105 CYS A O 1
ATOM 875 N N . LYS A 1 106 ? 13.257 -2.238 1.082 1.00 98.56 106 LYS A N 1
ATOM 876 C CA . LYS A 1 106 ? 13.777 -3.560 0.742 1.00 98.56 106 LYS A CA 1
ATOM 877 C C . LYS A 1 106 ? 12.893 -4.286 -0.276 1.00 98.56 106 LYS A C 1
ATOM 879 O O . LYS A 1 106 ? 13.429 -4.902 -1.192 1.00 98.56 106 LYS A O 1
ATOM 884 N N . LEU A 1 107 ? 11.568 -4.238 -0.119 1.00 98.56 107 LEU A N 1
ATOM 885 C CA . LEU A 1 107 ? 10.639 -4.881 -1.052 1.00 98.56 107 LEU A CA 1
ATOM 886 C C . LEU A 1 107 ? 10.745 -4.291 -2.453 1.00 98.56 107 LEU A C 1
ATOM 888 O O . LEU A 1 107 ? 10.781 -5.049 -3.422 1.00 98.56 107 LEU A O 1
ATOM 892 N N . PHE A 1 108 ? 10.830 -2.966 -2.554 1.00 98.69 108 PHE A N 1
ATOM 893 C CA . PHE A 1 108 ? 10.994 -2.284 -3.830 1.00 98.69 108 PHE A CA 1
ATOM 894 C C . PHE A 1 108 ? 12.307 -2.700 -4.507 1.00 98.69 108 PHE A C 1
ATOM 896 O O . PHE A 1 108 ? 12.295 -3.161 -5.649 1.00 98.69 108 PHE A O 1
ATOM 903 N N . ASP A 1 109 ? 13.427 -2.636 -3.781 1.00 98.44 109 ASP A N 1
ATOM 904 C CA . ASP A 1 109 ? 14.751 -2.995 -4.304 1.00 98.44 109 ASP A CA 1
ATOM 905 C C . ASP A 1 109 ? 14.818 -4.456 -4.769 1.00 98.44 109 ASP A C 1
ATOM 907 O O . ASP A 1 109 ? 15.348 -4.756 -5.841 1.00 98.44 109 ASP A O 1
ATOM 911 N N . GLN A 1 110 ? 14.230 -5.377 -4.000 1.00 98.50 110 GLN A N 1
ATOM 912 C CA . GLN A 1 110 ? 14.174 -6.802 -4.347 1.00 98.50 110 GLN A CA 1
ATOM 913 C C . GLN A 1 110 ? 13.364 -7.082 -5.617 1.00 98.50 110 GLN A C 1
ATOM 915 O O . GLN A 1 110 ? 13.594 -8.092 -6.280 1.00 98.50 110 GLN A O 1
ATOM 920 N N . ASN A 1 111 ? 12.439 -6.191 -5.969 1.00 98.62 111 ASN A N 1
ATOM 921 C CA . ASN A 1 111 ? 11.546 -6.335 -7.111 1.00 98.62 111 ASN A CA 1
ATOM 922 C C . ASN A 1 111 ? 11.885 -5.388 -8.269 1.00 98.62 111 ASN A C 1
ATOM 924 O O . ASN A 1 111 ? 11.123 -5.299 -9.232 1.00 98.62 111 ASN A O 1
ATOM 928 N N . ILE A 1 112 ? 13.036 -4.711 -8.225 1.00 98.19 112 ILE A N 1
ATOM 929 C CA . ILE A 1 112 ? 13.385 -3.663 -9.189 1.00 98.19 112 ILE A CA 1
ATOM 930 C C . ILE A 1 112 ? 13.351 -4.138 -10.649 1.00 98.19 112 ILE A C 1
ATOM 932 O O . ILE A 1 112 ? 12.952 -3.383 -11.532 1.00 98.19 112 ILE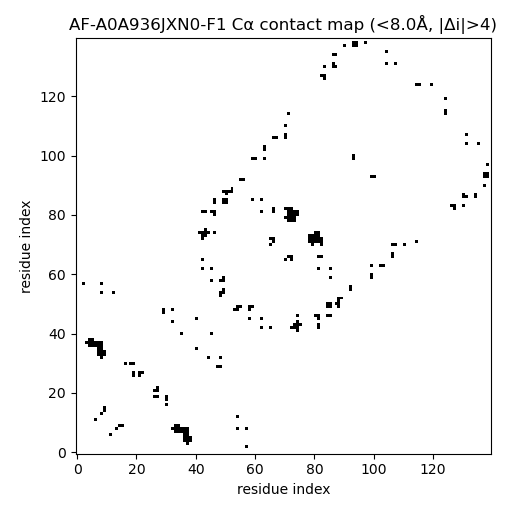 A O 1
ATOM 936 N N . ILE A 1 113 ? 13.758 -5.385 -10.910 1.00 97.88 113 ILE A N 1
ATOM 937 C CA . ILE A 1 113 ? 13.745 -5.978 -12.254 1.00 97.88 113 ILE A CA 1
ATOM 938 C C . ILE A 1 113 ? 12.299 -6.185 -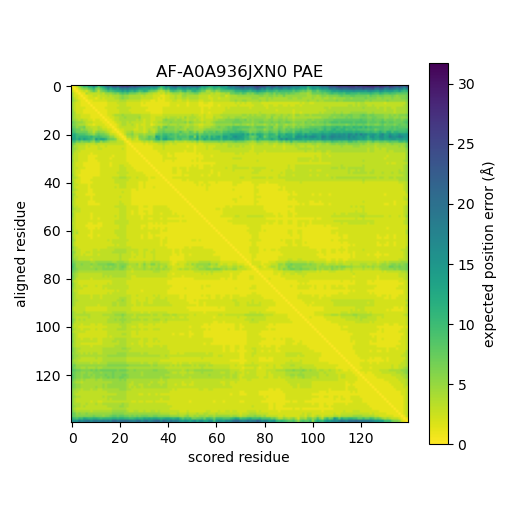12.708 1.00 97.88 113 ILE A C 1
ATOM 940 O O . ILE A 1 113 ? 11.924 -5.695 -13.768 1.00 97.88 113 ILE A O 1
ATOM 944 N N . ARG A 1 114 ? 11.463 -6.809 -11.865 1.00 97.75 114 ARG A N 1
ATOM 945 C CA . ARG A 1 114 ? 10.034 -7.025 -12.140 1.00 97.75 114 ARG A CA 1
ATOM 946 C C . ARG A 1 114 ? 9.320 -5.707 -12.436 1.00 97.75 114 ARG A C 1
ATOM 948 O O . ARG A 1 114 ? 8.623 -5.619 -13.435 1.00 97.75 114 ARG A O 1
ATOM 955 N N . LEU A 1 115 ? 9.545 -4.674 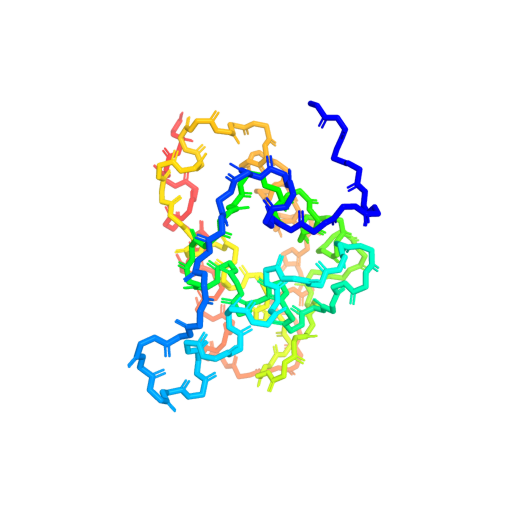-11.625 1.00 97.94 115 LEU A N 1
ATOM 956 C CA . LEU A 1 115 ? 8.940 -3.350 -11.810 1.00 97.94 115 LEU A CA 1
ATOM 957 C C . LEU A 1 115 ? 9.375 -2.672 -13.123 1.00 97.94 115 LEU A C 1
ATOM 959 O O . LEU A 1 115 ? 8.581 -1.979 -13.754 1.00 97.94 115 LEU A O 1
ATOM 963 N N . LYS A 1 116 ? 10.626 -2.872 -13.560 1.00 97.25 116 LYS A N 1
ATOM 964 C CA . LYS A 1 116 ? 1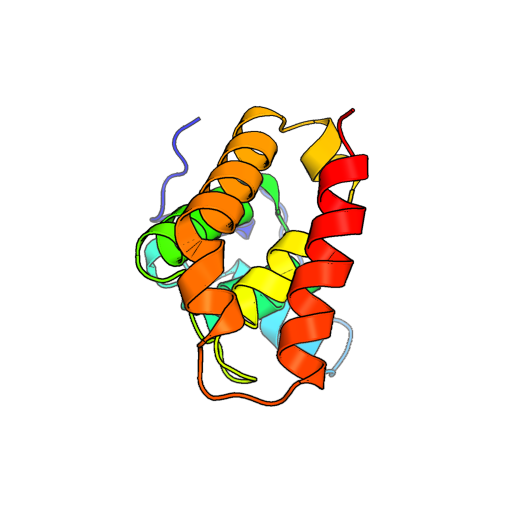1.135 -2.326 -14.832 1.00 97.25 116 LYS A CA 1
ATOM 965 C C . LYS A 1 116 ? 10.593 -3.070 -16.047 1.00 97.25 116 LYS A C 1
ATOM 967 O O . LYS A 1 116 ? 10.255 -2.443 -17.052 1.00 97.25 116 LYS A O 1
ATOM 972 N N . GLU A 1 117 ? 10.549 -4.392 -15.966 1.00 97.06 117 GLU A N 1
ATOM 973 C CA . GLU A 1 117 ? 10.241 -5.270 -17.096 1.00 97.06 117 GLU A CA 1
ATOM 974 C C . GLU A 1 117 ? 8.746 -5.550 -17.258 1.00 97.06 117 GLU A C 1
ATOM 976 O O . GLU A 1 117 ? 8.345 -5.988 -18.332 1.00 97.06 117 GLU A O 1
ATOM 981 N N . PHE A 1 118 ? 7.921 -5.262 -16.244 1.00 97.44 118 PHE A N 1
ATOM 982 C CA . PHE A 1 118 ? 6.475 -5.467 -16.311 1.00 97.44 118 PHE A CA 1
ATOM 983 C C . PHE A 1 118 ? 5.857 -4.779 -17.532 1.00 97.44 118 PHE A C 1
ATOM 985 O O . PHE A 1 118 ? 6.228 -3.655 -17.876 1.00 97.44 118 PHE A O 1
ATOM 992 N N . ASP A 1 119 ? 4.929 -5.452 -18.202 1.00 97.00 119 ASP A N 1
ATOM 993 C CA . ASP A 1 119 ? 4.298 -4.931 -19.410 1.00 97.00 119 ASP A CA 1
ATOM 994 C C . ASP A 1 119 ? 3.205 -3.919 -19.038 1.00 97.00 119 ASP A C 1
ATOM 996 O O . ASP A 1 119 ? 2.066 -4.271 -18.755 1.00 97.00 119 ASP A O 1
ATOM 1000 N N . THR A 1 120 ? 3.590 -2.647 -18.957 1.00 95.62 120 THR A N 1
ATOM 1001 C CA . THR A 1 120 ? 2.706 -1.515 -18.662 1.00 95.62 120 THR A CA 1
ATOM 1002 C C . THR A 1 120 ? 3.285 -0.239 -19.268 1.00 95.62 120 THR A C 1
ATOM 1004 O O . THR A 1 120 ? 4.382 -0.240 -19.840 1.00 95.62 120 THR A O 1
ATOM 1007 N N . THR A 1 121 ? 2.564 0.871 -19.142 1.00 96.00 121 THR A N 1
ATOM 1008 C CA . THR A 1 121 ? 2.980 2.149 -19.715 1.00 96.00 121 THR A CA 1
ATOM 1009 C C . THR A 1 121 ? 4.244 2.696 -19.045 1.00 96.00 121 THR A C 1
ATOM 1011 O O . THR A 1 121 ? 4.527 2.449 -17.868 1.00 96.00 121 THR A O 1
ATOM 1014 N N . ASN A 1 122 ? 5.032 3.473 -19.793 1.00 95.50 122 ASN A N 1
ATOM 1015 C CA . ASN A 1 122 ? 6.232 4.104 -19.240 1.00 95.50 122 ASN A CA 1
ATOM 1016 C C . ASN A 1 122 ? 5.875 5.130 -18.158 1.00 95.50 122 ASN A C 1
ATOM 1018 O O . ASN A 1 122 ? 6.640 5.316 -17.218 1.00 95.50 122 ASN A O 1
ATOM 1022 N N . GLU A 1 123 ? 4.712 5.768 -18.269 1.00 95.94 123 GLU A N 1
ATOM 1023 C CA . GLU A 1 123 ? 4.192 6.719 -17.292 1.00 95.94 123 GLU A CA 1
ATOM 1024 C C . GLU A 1 123 ? 3.959 6.048 -15.934 1.00 95.94 123 GLU A C 1
ATOM 1026 O O . GLU A 1 123 ? 4.381 6.581 -14.905 1.00 95.94 123 GLU A O 1
ATOM 1031 N N . ILE A 1 124 ? 3.352 4.856 -15.922 1.00 95.69 124 ILE A N 1
ATOM 1032 C CA . ILE A 1 124 ? 3.134 4.080 -14.695 1.00 95.69 124 ILE A CA 1
ATOM 1033 C C . ILE A 1 124 ? 4.477 3.688 -14.068 1.00 95.69 124 ILE A C 1
ATOM 1035 O O . ILE A 1 124 ? 4.697 3.933 -12.880 1.00 95.69 124 ILE A O 1
ATOM 1039 N N . LYS A 1 125 ? 5.420 3.171 -14.868 1.00 96.50 125 LYS A N 1
ATOM 1040 C CA . LYS A 1 125 ? 6.755 2.808 -14.367 1.00 96.50 125 LYS A CA 1
ATOM 1041 C C . LYS A 1 125 ? 7.469 4.011 -13.761 1.00 96.50 125 LYS A C 1
ATOM 1043 O O . LYS A 1 125 ? 7.912 3.939 -12.617 1.00 96.50 125 LYS A O 1
A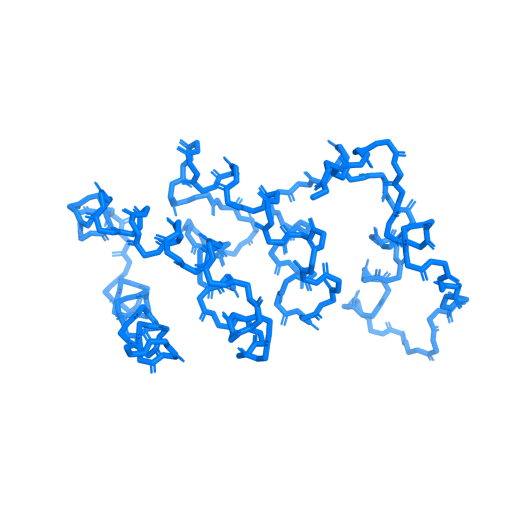TOM 1048 N N . SER A 1 126 ? 7.560 5.121 -14.493 1.00 96.75 126 SER A N 1
ATOM 1049 C CA . SER A 1 126 ? 8.212 6.344 -14.009 1.00 96.75 126 SER A CA 1
ATOM 1050 C C . SER A 1 126 ? 7.593 6.822 -12.701 1.00 96.75 126 SER A C 1
ATOM 1052 O O . SER A 1 126 ? 8.329 7.133 -11.769 1.00 96.75 126 SER A O 1
ATOM 1054 N N . THR A 1 127 ? 6.264 6.757 -12.582 1.00 97.12 127 THR A N 1
ATOM 1055 C CA . THR A 1 127 ? 5.544 7.125 -11.357 1.00 97.12 127 THR A CA 1
ATOM 1056 C C . THR A 1 127 ? 6.029 6.317 -10.149 1.00 97.12 127 THR A C 1
ATOM 1058 O O . THR A 1 127 ? 6.349 6.904 -9.116 1.00 97.12 127 THR A O 1
ATOM 1061 N N . TRP A 1 128 ? 6.160 4.989 -10.253 1.00 98.12 128 TRP A N 1
ATOM 1062 C CA . TRP A 1 128 ? 6.672 4.177 -9.138 1.00 98.12 128 TRP A CA 1
ATOM 1063 C C . TRP A 1 128 ? 8.094 4.549 -8.740 1.00 98.12 128 TRP A C 1
ATOM 1065 O O . TRP A 1 128 ? 8.379 4.690 -7.553 1.00 98.12 128 TRP A O 1
ATOM 1075 N N . PHE A 1 129 ? 8.990 4.709 -9.715 1.00 98.38 129 PHE A N 1
ATOM 1076 C CA . PHE A 1 129 ? 10.398 5.007 -9.451 1.00 98.38 129 PHE A CA 1
ATOM 1077 C C . PHE A 1 129 ? 10.608 6.424 -8.901 1.00 98.38 129 PHE A C 1
ATOM 1079 O O . PHE A 1 129 ? 11.434 6.616 -8.008 1.00 98.38 129 PHE A O 1
ATOM 1086 N N . GLU A 1 130 ? 9.854 7.409 -9.386 1.00 98.19 130 GLU A N 1
ATOM 1087 C CA . GLU A 1 130 ? 9.880 8.784 -8.879 1.00 98.19 130 GLU A CA 1
ATOM 1088 C C . GLU A 1 130 ? 9.331 8.860 -7.454 1.00 98.19 130 GLU A C 1
ATOM 1090 O O . GLU A 1 130 ? 9.985 9.419 -6.568 1.00 98.19 130 GLU A O 1
ATOM 1095 N N . ASN A 1 131 ? 8.185 8.223 -7.204 1.00 98.12 131 ASN A N 1
ATOM 1096 C CA . ASN A 1 131 ? 7.596 8.166 -5.870 1.00 98.12 131 ASN A CA 1
ATOM 1097 C C . ASN A 1 131 ? 8.505 7.416 -4.899 1.00 98.12 131 ASN A C 1
ATOM 1099 O O . ASN A 1 131 ? 8.689 7.863 -3.769 1.00 98.12 131 ASN A O 1
ATOM 1103 N N . PHE A 1 132 ? 9.148 6.332 -5.342 1.00 98.38 132 PHE A N 1
ATOM 1104 C CA . PHE A 1 132 ? 10.113 5.611 -4.521 1.00 98.38 132 PHE A CA 1
ATOM 1105 C C . PHE A 1 132 ? 11.335 6.465 -4.180 1.00 98.38 132 PHE A C 1
ATOM 1107 O O . PHE A 1 132 ? 11.764 6.492 -3.028 1.00 98.38 132 PHE A O 1
ATOM 1114 N N . LYS A 1 133 ? 11.862 7.231 -5.140 1.00 97.88 133 LYS A N 1
ATOM 1115 C CA . LYS A 1 133 ? 12.966 8.158 -4.878 1.00 97.88 133 LYS A CA 1
ATOM 1116 C C . LYS A 1 133 ? 12.598 9.152 -3.771 1.00 97.88 133 LYS A C 1
ATOM 1118 O O . LYS A 1 133 ? 13.313 9.233 -2.776 1.00 97.88 133 LYS A O 1
ATOM 1123 N N . ILE A 1 134 ? 11.454 9.828 -3.890 1.00 97.12 134 ILE A N 1
ATOM 1124 C CA . ILE A 1 134 ? 10.962 10.770 -2.867 1.00 97.12 134 ILE A CA 1
ATOM 1125 C C . ILE A 1 134 ? 10.750 10.055 -1.524 1.00 97.12 134 ILE A C 1
ATOM 1127 O O . ILE A 1 134 ? 11.107 10.574 -0.468 1.00 97.12 134 ILE A O 1
ATOM 1131 N N . PHE A 1 135 ? 10.191 8.846 -1.557 1.00 97.75 135 PHE A N 1
ATOM 1132 C CA . PHE A 1 135 ? 9.939 8.028 -0.377 1.00 97.75 135 PHE A CA 1
ATOM 1133 C C . PHE A 1 135 ? 11.224 7.680 0.389 1.00 97.75 135 PHE A C 1
ATOM 1135 O O . PHE A 1 135 ? 11.242 7.710 1.624 1.00 97.75 135 PHE A O 1
ATOM 1142 N N . THR A 1 136 ? 12.316 7.381 -0.320 1.00 96.62 136 THR A N 1
ATOM 1143 C CA . THR A 1 136 ? 13.608 7.079 0.315 1.00 96.62 136 THR A CA 1
ATOM 1144 C C . THR A 1 136 ? 14.239 8.295 0.996 1.00 96.62 136 THR A C 1
ATOM 1146 O O . THR A 1 136 ? 14.944 8.145 1.988 1.00 96.62 136 THR A O 1
ATOM 1149 N N . GLU A 1 137 ? 13.926 9.510 0.544 1.00 95.50 137 GLU A N 1
ATOM 1150 C CA . GLU A 1 137 ? 14.437 10.750 1.141 1.00 95.50 137 GLU A CA 1
ATOM 1151 C C . GLU A 1 137 ? 13.763 11.090 2.488 1.00 95.50 137 GLU A C 1
ATOM 1153 O O . GLU A 1 137 ? 14.244 11.957 3.218 1.00 95.50 137 GLU A O 1
ATOM 1158 N N . LEU A 1 138 ? 12.669 10.406 2.858 1.00 90.81 138 LEU A N 1
ATOM 1159 C CA . LEU A 1 138 ? 11.952 10.648 4.119 1.00 90.81 138 LEU A CA 1
ATOM 1160 C C . LEU A 1 138 ? 12.761 10.256 5.363 1.00 90.81 138 LEU A C 1
ATOM 1162 O O . LEU A 1 138 ? 12.593 10.866 6.416 1.00 90.81 138 LEU A O 1
ATOM 1166 N N . ASN A 1 139 ? 13.610 9.234 5.261 1.00 84.19 139 ASN A N 1
ATOM 1167 C CA . ASN A 1 139 ? 14.455 8.761 6.354 1.00 84.19 139 ASN A CA 1
ATOM 1168 C C . ASN A 1 139 ? 15.901 8.613 5.844 1.00 84.19 139 ASN A C 1
ATOM 1170 O O . ASN A 1 139 ? 16.250 7.533 5.366 1.00 84.19 139 ASN A O 1
ATOM 1174 N N . PRO A 1 140 ? 16.716 9.681 5.921 1.00 64.88 140 PRO A N 1
ATOM 1175 C CA . PRO A 1 140 ? 18.118 9.645 5.509 1.00 64.88 140 PRO A CA 1
ATOM 1176 C C . PRO A 1 140 ? 19.005 8.823 6.456 1.00 64.88 140 PRO A C 1
ATOM 1178 O O . PRO A 1 140 ? 18.637 8.649 7.647 1.00 64.88 140 PRO A O 1
#

=== Feature glossary ===
Feature key, reading from the visual/contextual features back to the raw sequence:

Rendered structure images. Structure images are PyMOL renders from six orthogonal camera directions. Cartoon representation draws helices as coils and strands as arrows; sticks shows the backbone as bonds; surface shows the solvent-excluded envelope. Rainbow coloring maps sequence position to hue (blue→red, N→C); chain coloring assigns a distinct color per polypeptide.

Contact-map, Ramachandran, and PAE plots. Three diagnostic plots accompany the record. The Cα contact map visualizes the tertiary structure as a 2D adjacency matrix (8 Å cutoff, sequence-local contacts suppressed). The Ramachandran plot shows the distribution of backbone (φ, ψ) torsions, with points in the α and β basins reflecting secondary structure content. The PAE plot shows AlphaFold's inter-residue confidence as a color matrix.

InterPro / GO / CATH / organism. The annotation block draws on four external resources. InterPro: which protein families and domains the sequence belongs to. GO: standardized terms for what the protein does, what process it participates in, and where in the cell it acts. CATH: which structural fold it has in the CATH hierarchy. Organism: the species of origin.

Nearest PDB structures. Structural nearest neighbors (via Foldseek easy-search vs the PDB). Reported per hit: target PDB id, E-value, and alignment TM-score. A TM-score above ~0.5 is the conventional threshold for 'same fold'.

Predicted aligned error. Predicted aligned error is AlphaFold's pairwise confidence. Unlike pLDDT (per-residue), PAE is per-residue-pair and captures whether two parts of the structure are correctly placed relative to each other. Units are ångströms of expected positional error.

Solvent-accessible surfac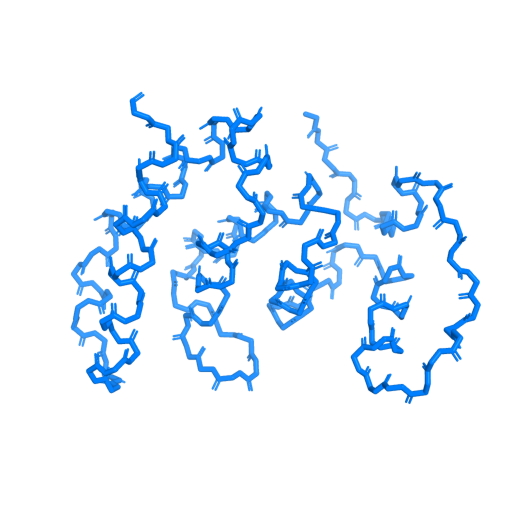e area. SASA measures how much of the protein is reachable by solvent. It is computed by rolling a water-sized probe over the atomic surface and summing the exposed area (Å²). Per-residue SASA distinguishes core (buried, low SASA) from surface (exposed, high SASA) residues; total SASA is a whole-molecule size measure.

B-factor. Crystallographic B-factors measure how much each atom's electron density is smeared out, in Å². They rise in mobile loops and surface residues and fall in the buried interior. In AlphaFold models this column is repurposed to hold pLDDT instead.

pLDDT. For AlphaFold models, the B-factor field carries pLDDT — the model's own estimate of local accuracy on a 0–100 scale. Regions with pLDDT<50 should be treated as essentially unmodeled; they often correspond to intrinsically disordered segments.

Backbone 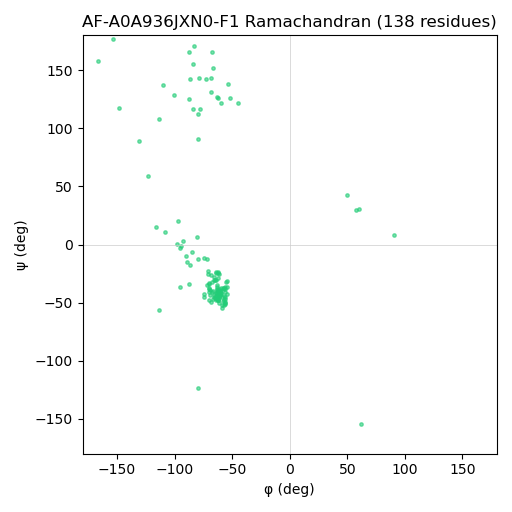torsions (φ/ψ). φ (phi) and ψ (psi) are the two rotatable backbone dihedrals per residue: φ is the C(i-1)–N–Cα–C torsion, ψ is the N–Cα–C–N(i+1) torsion, both in degrees on (−180°, 180°]. α-helical residues cluster near (−60°, −45°); β-strand residues near (−120°, +130°). A Ramachandran plot is simply a scatter of (φ, ψ) for every residue.

Radius of gyration, Cα contacts, bounding box. Radius of gyration (Rg) is the root-mean-square distance of Cα atoms from their centroid — a single number for overall size and compactness. A globular domain of N residues has Rg ≈ 2.2·N^0.38 Å; an extended or disordered chain has a much larger Rg. The Cα contact count is the number of residue pairs whose Cα atoms are within 8 Å and are more than four positions apart in sequence — a standard proxy for tertiary packing density. The bounding box is the smallest axis-aligned box enclosing all Cα atoms.

Secondary structure (3-state, P-SEA). Three-state secondary structure (P-SEA) collapses the eight DSSP classes into helix (a), strand (b), and coil (c). P-SEA assigns these from Cα geometry alone — distances and angles — without requiring backbone oxygens, so it works on any Cα trace.

Secondary structure (8-state, DSSP). Secondary structure is the local, repeating backbone conformation. DSSP classifies it into eight states by reading the hydrogen-bond network: three helix types (H, G, I), two β types (E, B), two non-regular types (T, S), and unstructured coil (-).

Foldseek 3Di. The Foldseek 3Di string encodes local tertiary geometry as a 20-letter alphabet — one character per residue — derived from the relative positions of nearby Cα atoms. Unlike the amino-acid sequence, 3Di is a direct function of the 3D structure, so two proteins with the same fold have similar 3Di strings even at low sequence identity.

mmCIF coordinates. Structure coordinates are given as an mmCIF _atom_site loop: one row per atom with element, residue name, chain id, sequence number, and x/y/z position in Å. Only the four main-chain atoms per residue are included here; side chains are omitted to keep the record compact.

Sequence. This is the polypeptide sequence — one letter per residue, N-terminus first. Length ranges from a few dozen residues for small domains to over a thousand for large multi-domain proteins.